Protein AF-A0A969FM10-F1 (afdb_monomer)

Mean predicted aligned error: 9.91 Å

Sequence (153 aa):
CLVFSLLLPRITQRLGCRTTHVLSLLAGGVGLLSLGLVPRAGWVLVPMLGFGIAWASTLSMPYAMLSPVLPQGDRGVYIGLFNAFITIPQIVAALGLGWAIEVLFAGDQLMAVMFGGVALLIAAGLAARIRLDTPNEGAIDPVSGRAKPSAKK

Radius of gyration: 18.14 Å; Cα contacts (8 Å, |Δi|>4): 137; chains: 1; bounding box: 60×26×48 Å

Solvent-accessible surface area (backbone atoms only — not comparable to full-atom values): 8536 Å² total; per-residue (Å²): 82,73,72,54,62,70,46,42,65,65,48,30,66,76,58,34,58,62,52,45,36,27,53,26,20,41,42,12,11,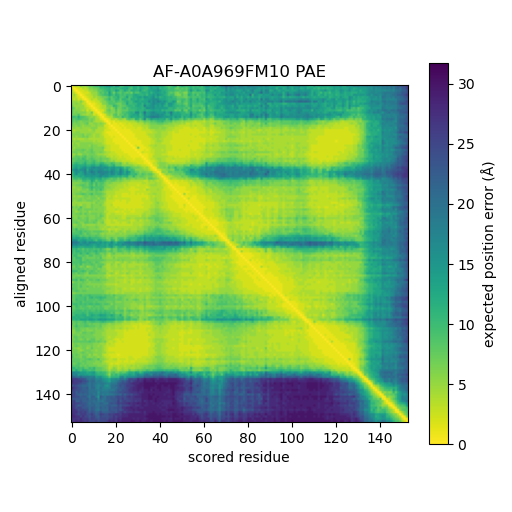54,16,34,44,49,55,84,72,54,91,48,82,85,56,52,59,60,27,48,51,24,34,31,44,19,54,54,34,66,66,49,38,59,50,64,69,47,62,82,78,50,59,83,92,50,42,68,59,57,52,52,51,53,52,47,65,55,47,54,58,48,52,53,43,70,72,42,45,66,60,47,29,43,73,76,43,76,59,37,63,65,60,49,47,29,49,51,10,52,51,31,39,52,49,20,59,55,51,66,67,62,81,79,91,69,83,61,81,85,34,57,42,96,87,75,77,40,71,58,77,78,81,83,127

pLDDT: mean 77.05, std 16.3, range [34.66, 94.88]

Secondary structure (DSSP, 8-state):
-HHHHHHHHHHHHHH-HHHHHHHHHHHHHHHHHHGGG--SGGGTHHHHHHHHHHHHHHHHHHHHHHGGGS-SSSHHHHHHHHHHHHHHHHHHHHHHHHHHHHHHHTT-HHHHHHHHHHHHHHHHHHHTT-----S-TTSB-TTT-SBPP----

Structure (mmCIF, N/CA/C/O backbone):
data_AF-A0A969FM10-F1
#
_entry.id   AF-A0A969FM10-F1
#
loop_
_atom_site.group_PDB
_atom_site.id
_atom_site.type_symbol
_atom_site.label_atom_id
_atom_site.label_alt_id
_atom_site.label_comp_id
_atom_site.label_asym_id
_atom_site.label_entity_id
_atom_site.label_seq_id
_atom_site.pdbx_PDB_ins_code
_atom_site.Cartn_x
_atom_site.Cartn_y
_atom_site.Cartn_z
_atom_site.occupancy
_atom_site.B_iso_or_equiv
_atom_site.auth_seq_id
_atom_site.auth_comp_id
_atom_site.auth_asym_id
_atom_site.auth_atom_id
_atom_site.pdbx_PDB_model_num
ATOM 1 N N . CYS A 1 1 ? -9.848 4.739 -9.639 1.00 62.16 1 CYS A N 1
ATOM 2 C CA . CYS A 1 1 ? -9.834 5.046 -8.189 1.00 62.16 1 CYS A CA 1
ATOM 3 C C . CYS A 1 1 ? -11.158 5.653 -7.727 1.00 62.16 1 CYS A C 1
ATOM 5 O O . CYS A 1 1 ? -11.858 4.969 -7.005 1.00 62.16 1 CYS A O 1
ATOM 7 N N . LEU A 1 2 ? -11.567 6.841 -8.203 1.00 63.91 2 LEU A N 1
ATOM 8 C CA . LEU A 1 2 ? -12.821 7.515 -7.793 1.00 63.91 2 LEU A CA 1
ATOM 9 C C . LEU A 1 2 ? -14.081 6.633 -7.878 1.00 63.91 2 LEU A C 1
ATOM 11 O O . LEU A 1 2 ? -14.789 6.472 -6.891 1.00 63.91 2 LEU A O 1
ATOM 15 N N . VAL A 1 3 ? -14.319 5.996 -9.029 1.00 65.81 3 VAL A N 1
ATOM 16 C CA . VAL A 1 3 ? -15.480 5.105 -9.228 1.00 65.81 3 VAL A CA 1
ATOM 17 C C . VAL A 1 3 ? -15.446 3.910 -8.267 1.00 65.81 3 VAL A C 1
ATOM 19 O O . VAL A 1 3 ? -16.465 3.539 -7.695 1.00 65.81 3 VAL A O 1
ATOM 22 N N . PHE A 1 4 ? -14.263 3.343 -8.028 1.00 64.62 4 PHE A N 1
ATOM 23 C CA . PHE A 1 4 ? -14.094 2.221 -7.106 1.00 64.62 4 PHE A CA 1
ATOM 24 C C . PHE A 1 4 ? -14.235 2.643 -5.637 1.00 64.62 4 PHE A C 1
ATOM 26 O O . PHE A 1 4 ? -14.893 1.949 -4.871 1.00 64.62 4 PHE A O 1
ATOM 33 N N . SER A 1 5 ? -13.722 3.815 -5.251 1.00 61.88 5 SER A N 1
ATOM 34 C CA . SER A 1 5 ? -13.932 4.402 -3.921 1.00 61.88 5 SER A CA 1
ATOM 35 C C . SER A 1 5 ? -15.410 4.653 -3.614 1.00 61.88 5 SER A C 1
ATOM 37 O O . SER A 1 5 ? -15.798 4.567 -2.457 1.00 61.88 5 SER A O 1
ATOM 39 N N . LEU A 1 6 ? -16.253 4.900 -4.623 1.00 63.53 6 LEU A N 1
ATOM 40 C CA . LEU A 1 6 ? -17.710 5.013 -4.450 1.00 63.53 6 LEU A CA 1
ATOM 41 C C . LEU A 1 6 ? -18.412 3.651 -4.306 1.00 63.53 6 LEU A C 1
ATOM 43 O O . LEU A 1 6 ? -19.497 3.560 -3.729 1.00 63.53 6 LEU A O 1
ATOM 47 N N . LEU A 1 7 ? -17.806 2.583 -4.827 1.00 65.94 7 LEU A N 1
ATOM 48 C CA . LEU A 1 7 ? -18.290 1.204 -4.707 1.00 65.94 7 LEU A CA 1
ATOM 49 C C . LEU A 1 7 ? -17.789 0.525 -3.422 1.00 65.94 7 LEU A C 1
ATOM 51 O O . LEU A 1 7 ? -18.478 -0.350 -2.894 1.00 65.94 7 LEU A O 1
ATOM 55 N N . LEU A 1 8 ? -16.647 0.971 -2.888 1.00 64.62 8 LEU A N 1
ATOM 56 C CA . LEU A 1 8 ? -16.025 0.470 -1.661 1.00 64.62 8 LEU A CA 1
ATOM 57 C C . LEU A 1 8 ? -17.010 0.350 -0.490 1.00 64.62 8 LEU A C 1
ATOM 59 O O . LEU A 1 8 ? -17.104 -0.742 0.055 1.00 64.62 8 LEU A O 1
ATOM 63 N N . PRO A 1 9 ? -17.809 1.380 -0.138 1.00 60.03 9 PRO A N 1
ATOM 64 C CA . PRO A 1 9 ? -18.705 1.313 1.014 1.00 60.03 9 PRO A CA 1
ATOM 65 C C . PRO A 1 9 ? -19.718 0.170 0.903 1.00 60.03 9 PRO A C 1
ATOM 67 O O . PRO A 1 9 ? -20.027 -0.482 1.895 1.00 60.03 9 PRO A O 1
ATOM 70 N N . ARG A 1 10 ? -20.203 -0.125 -0.311 1.00 62.25 10 ARG A N 1
ATOM 71 C CA . ARG A 1 10 ? -21.147 -1.229 -0.551 1.00 62.25 10 ARG A CA 1
ATOM 72 C C . ARG A 1 10 ? -20.477 -2.598 -0.462 1.00 62.25 10 ARG A C 1
ATOM 74 O O . ARG A 1 10 ? -21.102 -3.554 -0.011 1.00 62.25 10 ARG A O 1
ATOM 81 N N . ILE A 1 11 ? -19.223 -2.696 -0.897 1.00 62.94 11 ILE A N 1
ATOM 82 C CA . ILE A 1 11 ? -18.424 -3.925 -0.822 1.00 62.94 11 ILE A CA 1
ATOM 83 C C . ILE A 1 11 ? -18.047 -4.200 0.639 1.00 62.94 11 ILE A C 1
ATOM 85 O O . ILE A 1 11 ? -18.266 -5.303 1.138 1.00 62.94 11 ILE A O 1
ATOM 89 N N . THR A 1 12 ? -17.598 -3.174 1.358 1.00 61.62 12 THR A N 1
ATOM 90 C CA . THR A 1 12 ? -17.266 -3.233 2.783 1.00 61.62 12 THR A CA 1
ATOM 91 C C . THR A 1 12 ? -18.471 -3.612 3.639 1.00 61.62 12 THR A C 1
ATOM 93 O O . THR A 1 12 ? -18.326 -4.417 4.549 1.00 61.62 12 THR A O 1
ATOM 96 N N . GLN A 1 13 ? -19.678 -3.156 3.293 1.00 59.22 13 GLN A N 1
ATOM 97 C CA . GLN A 1 13 ? -20.913 -3.570 3.972 1.00 59.22 13 GLN A CA 1
ATOM 98 C C . GLN A 1 13 ? -21.240 -5.065 3.843 1.00 59.22 13 GLN A C 1
ATOM 100 O O . GLN A 1 13 ? -21.969 -5.5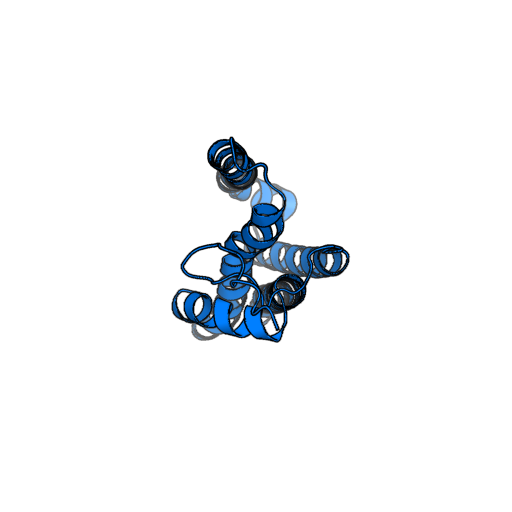93 4.678 1.00 59.22 13 GLN A O 1
ATOM 105 N N . ARG A 1 14 ? -20.749 -5.748 2.800 1.00 62.47 14 ARG A N 1
ATOM 106 C CA . ARG A 1 14 ? -21.016 -7.180 2.576 1.00 62.47 14 ARG A CA 1
ATOM 107 C C . ARG A 1 14 ? -19.873 -8.092 3.015 1.00 62.47 14 ARG A C 1
ATOM 109 O O . ARG A 1 14 ? -20.134 -9.213 3.428 1.00 62.47 14 ARG A O 1
ATOM 116 N N . LEU A 1 15 ? -18.628 -7.636 2.886 1.00 62.94 15 LEU A N 1
ATOM 117 C CA . LEU A 1 15 ? -17.422 -8.452 3.089 1.00 62.94 15 LEU A CA 1
ATOM 118 C C . LEU A 1 15 ? -16.619 -8.063 4.339 1.00 62.94 15 LEU A C 1
ATOM 120 O O . LEU A 1 15 ? -15.752 -8.824 4.769 1.00 62.94 15 LEU A O 1
ATOM 124 N N . GLY A 1 16 ? -16.890 -6.890 4.906 1.00 68.88 16 GLY A N 1
ATOM 125 C CA . GLY A 1 16 ? -16.149 -6.296 6.011 1.00 68.88 16 GLY A CA 1
ATOM 126 C C . GLY A 1 16 ? -14.871 -5.554 5.592 1.00 68.88 16 GLY A C 1
ATOM 127 O O . GLY A 1 16 ? -14.288 -5.810 4.531 1.00 68.88 16 GLY A O 1
ATOM 128 N N . CYS A 1 17 ? -14.424 -4.620 6.431 1.00 72.12 17 CYS A N 1
ATOM 129 C CA . CYS A 1 17 ? -13.245 -3.767 6.303 1.00 72.12 17 CYS A CA 1
ATOM 130 C C . CYS A 1 17 ? -11.977 -4.595 6.113 1.00 72.12 17 CYS A C 1
ATOM 132 O O . CYS A 1 17 ? -11.210 -4.338 5.186 1.00 72.12 17 CYS A O 1
ATOM 134 N N . ARG A 1 18 ? -11.779 -5.642 6.928 1.00 78.56 18 ARG A N 1
ATOM 135 C CA . ARG A 1 18 ? -10.590 -6.503 6.823 1.00 78.56 18 ARG A CA 1
ATOM 136 C C . ARG A 1 18 ? -10.516 -7.201 5.472 1.00 78.56 18 ARG A C 1
ATOM 138 O O . ARG A 1 18 ? -9.505 -7.115 4.783 1.00 78.56 18 ARG A O 1
ATOM 145 N N . THR A 1 19 ? -11.582 -7.895 5.091 1.00 76.88 19 THR A N 1
ATOM 146 C CA . THR A 1 19 ? -11.604 -8.719 3.876 1.00 76.88 19 THR A CA 1
ATOM 147 C C . THR A 1 19 ? -11.527 -7.852 2.624 1.00 76.88 19 THR A C 1
ATOM 149 O O . THR A 1 19 ? -10.804 -8.189 1.690 1.00 76.88 19 THR A O 1
ATOM 152 N N . THR A 1 20 ? -12.199 -6.694 2.633 1.00 81.31 20 THR A N 1
ATOM 153 C CA . THR A 1 20 ? -12.108 -5.705 1.548 1.00 81.31 20 THR A CA 1
ATOM 154 C C . THR A 1 20 ? -10.682 -5.172 1.409 1.00 81.31 20 THR A C 1
ATOM 156 O O . THR A 1 20 ? -10.170 -5.088 0.292 1.00 81.31 20 THR A O 1
ATOM 159 N N . HIS A 1 21 ? -10.011 -4.881 2.529 1.00 84.81 21 HIS A N 1
ATOM 160 C CA . HIS A 1 21 ? -8.630 -4.412 2.516 1.00 84.81 21 HIS A CA 1
ATOM 161 C C . HIS A 1 21 ? -7.668 -5.463 1.956 1.00 84.81 21 HIS A C 1
ATOM 163 O O . HIS A 1 21 ? -6.925 -5.176 1.020 1.00 84.81 21 HIS A O 1
ATOM 169 N N . VAL A 1 22 ? -7.740 -6.703 2.446 1.00 85.94 22 VAL A N 1
ATOM 170 C CA . VAL A 1 22 ? -6.890 -7.805 1.967 1.00 85.94 22 VAL A CA 1
ATOM 171 C C . VAL A 1 22 ? -7.106 -8.058 0.473 1.00 85.94 22 VAL A C 1
ATOM 173 O O . VAL A 1 22 ? -6.135 -8.138 -0.275 1.00 85.94 22 VAL A O 1
ATOM 176 N N . LEU A 1 23 ? -8.359 -8.121 0.012 1.00 86.62 23 LEU A N 1
ATOM 177 C CA . LEU A 1 23 ? -8.669 -8.363 -1.400 1.00 86.62 23 LEU A CA 1
ATOM 178 C C . LEU A 1 23 ? -8.143 -7.239 -2.303 1.00 86.62 23 LEU A C 1
ATOM 180 O O . LEU A 1 23 ? -7.611 -7.505 -3.379 1.00 86.62 23 LEU A O 1
ATOM 184 N N . SER A 1 24 ? -8.252 -5.987 -1.852 1.00 87.19 24 SER A N 1
ATOM 185 C CA . SER A 1 24 ? -7.731 -4.840 -2.596 1.00 87.19 24 SER A CA 1
ATOM 186 C C . SER A 1 24 ? -6.201 -4.842 -2.684 1.00 87.19 24 SER A C 1
ATOM 188 O O . SER A 1 24 ? -5.666 -4.593 -3.761 1.00 87.19 24 SER A O 1
ATOM 190 N N . LEU A 1 25 ? -5.499 -5.192 -1.598 1.00 88.31 25 LEU A N 1
ATOM 191 C CA . LEU A 1 25 ? -4.039 -5.311 -1.576 1.00 88.31 25 LEU A CA 1
ATOM 192 C C . LEU A 1 25 ? -3.555 -6.447 -2.480 1.00 88.31 25 LEU A C 1
ATOM 194 O O . LEU A 1 25 ? -2.583 -6.264 -3.207 1.00 88.31 25 LEU A O 1
ATOM 198 N N . LEU A 1 26 ? -4.260 -7.584 -2.498 1.00 90.75 26 LEU A N 1
ATOM 199 C CA . LEU A 1 26 ? -3.976 -8.675 -3.434 1.00 90.75 26 LEU A CA 1
ATOM 200 C C . LEU A 1 26 ? -4.148 -8.223 -4.887 1.00 90.75 26 LEU A C 1
ATOM 202 O O . LEU A 1 26 ? -3.257 -8.444 -5.704 1.00 90.75 26 LEU A O 1
ATOM 206 N N . ALA A 1 27 ? -5.252 -7.541 -5.205 1.00 89.31 27 ALA A N 1
ATOM 207 C CA . ALA A 1 27 ? -5.502 -7.023 -6.548 1.00 89.31 27 ALA A CA 1
ATOM 208 C C . ALA A 1 27 ? -4.436 -6.002 -6.992 1.00 89.31 27 ALA A C 1
ATOM 210 O O . ALA A 1 27 ? -3.996 -6.037 -8.141 1.00 89.31 27 ALA A O 1
ATOM 211 N N . GLY A 1 28 ? -3.981 -5.125 -6.092 1.00 89.19 28 GLY A N 1
ATOM 212 C CA . GLY A 1 28 ? -2.901 -4.179 -6.385 1.00 89.19 28 GLY A CA 1
ATOM 213 C C . GLY A 1 28 ? -1.525 -4.823 -6.489 1.00 89.19 28 GLY A C 1
ATOM 214 O O . GLY A 1 28 ? -0.774 -4.472 -7.393 1.00 89.19 28 GLY A O 1
ATOM 215 N N . GLY A 1 29 ? -1.205 -5.789 -5.625 1.00 90.12 29 GLY A N 1
ATOM 216 C CA . GLY A 1 29 ? 0.060 -6.523 -5.671 1.00 90.12 29 GLY A CA 1
ATOM 217 C C . GLY A 1 29 ? 0.201 -7.350 -6.948 1.00 90.12 29 GLY A C 1
ATOM 218 O O . GLY A 1 29 ? 1.209 -7.242 -7.643 1.00 90.12 29 GLY A O 1
ATOM 219 N N . VAL A 1 30 ? -0.847 -8.094 -7.322 1.00 91.38 30 VAL A N 1
ATOM 220 C CA . VAL A 1 30 ? -0.902 -8.818 -8.605 1.00 91.38 30 VAL A CA 1
ATOM 221 C C . VAL A 1 30 ? -0.881 -7.843 -9.784 1.00 91.38 30 VAL A C 1
ATOM 223 O O . VAL A 1 30 ? -0.186 -8.094 -10.765 1.00 91.38 30 VAL A O 1
ATOM 226 N N . GLY A 1 31 ? -1.579 -6.707 -9.677 1.00 88.94 31 GLY A N 1
ATOM 227 C CA . GLY A 1 31 ? -1.552 -5.649 -10.685 1.00 88.94 31 GLY A CA 1
ATOM 228 C C . GLY A 1 31 ? -0.136 -5.132 -10.945 1.00 88.94 31 GLY A C 1
ATOM 229 O O . GLY A 1 31 ? 0.315 -5.152 -12.086 1.00 88.94 31 GLY A O 1
ATOM 230 N N . LEU A 1 32 ? 0.593 -4.741 -9.897 1.00 89.19 32 LEU A N 1
ATOM 231 C CA . LEU A 1 32 ? 1.968 -4.247 -10.019 1.00 89.19 32 LEU A CA 1
ATOM 232 C C . LEU A 1 32 ? 2.948 -5.319 -10.512 1.00 89.19 32 LEU A C 1
ATOM 234 O O . LEU A 1 32 ? 3.801 -5.009 -11.336 1.00 89.19 32 LEU A O 1
ATOM 238 N N . LEU A 1 33 ? 2.815 -6.575 -10.076 1.00 90.31 33 LEU A N 1
ATOM 239 C CA . LEU A 1 33 ? 3.640 -7.676 -10.593 1.00 90.31 33 LEU A CA 1
ATOM 240 C C . LEU A 1 33 ? 3.381 -7.951 -12.075 1.00 90.31 33 LEU A C 1
ATOM 242 O O . LEU A 1 33 ? 4.308 -8.229 -12.833 1.00 90.31 33 LEU A O 1
ATOM 246 N N . SER A 1 34 ? 2.128 -7.819 -12.510 1.00 86.75 34 SER A N 1
ATOM 247 C CA . SER A 1 34 ? 1.757 -8.001 -13.910 1.00 86.75 34 SER A CA 1
ATOM 248 C C . SER A 1 34 ? 2.403 -6.968 -14.839 1.00 86.75 34 SER A C 1
ATOM 250 O O . SER A 1 34 ? 2.433 -7.224 -16.041 1.00 86.75 34 SER A O 1
ATOM 252 N N . LEU A 1 35 ? 2.940 -5.844 -14.336 1.00 86.00 35 LEU A N 1
ATOM 253 C CA . LEU A 1 35 ? 3.671 -4.865 -15.157 1.00 86.00 35 LEU A CA 1
ATOM 254 C C . LEU A 1 35 ? 4.910 -5.467 -15.823 1.00 86.00 35 LEU A C 1
ATOM 256 O O . LEU A 1 35 ? 5.218 -5.086 -16.948 1.00 86.00 35 LEU A O 1
ATOM 260 N N . GLY A 1 36 ? 5.568 -6.442 -15.186 1.00 82.25 36 GLY A N 1
ATOM 261 C CA . GLY A 1 36 ? 6.717 -7.141 -15.771 1.00 82.25 36 GLY A CA 1
ATOM 262 C C . GLY A 1 36 ? 6.376 -7.976 -17.009 1.00 82.25 36 GLY A C 1
ATOM 263 O O . GLY A 1 36 ? 7.262 -8.329 -17.779 1.00 82.25 36 GLY A O 1
ATOM 264 N N . LEU A 1 37 ? 5.091 -8.276 -17.220 1.00 81.06 37 LEU A N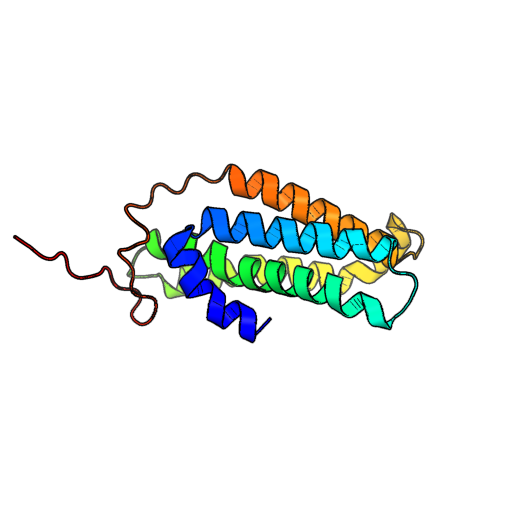 1
ATOM 265 C CA . LEU A 1 37 ? 4.594 -9.076 -18.342 1.00 81.06 37 LEU A CA 1
ATOM 266 C C . LEU A 1 37 ? 3.942 -8.219 -19.436 1.00 81.06 37 LEU A C 1
ATOM 268 O O . LEU A 1 37 ? 3.487 -8.765 -20.440 1.00 81.06 37 LEU A O 1
ATOM 272 N N . VAL A 1 38 ? 3.859 -6.895 -19.254 1.00 79.81 38 VAL A N 1
ATOM 273 C CA . VAL A 1 38 ? 3.175 -6.000 -20.195 1.00 79.81 38 VAL A CA 1
ATOM 274 C C . VAL A 1 38 ? 4.072 -5.700 -21.407 1.00 79.81 38 VAL A C 1
ATOM 276 O O . VAL A 1 38 ? 5.068 -4.996 -21.262 1.00 79.81 38 VAL A O 1
ATOM 279 N N . PRO A 1 39 ? 3.704 -6.128 -22.634 1.00 67.31 39 PRO A N 1
ATOM 280 C CA . PRO A 1 39 ? 4.549 -5.933 -23.817 1.00 67.31 39 PRO A CA 1
ATOM 281 C C . PRO A 1 39 ? 4.337 -4.578 -24.515 1.00 67.31 39 PRO A C 1
ATOM 283 O O . PRO A 1 39 ? 5.113 -4.201 -25.389 1.00 67.31 39 PRO A O 1
ATOM 286 N N . ARG A 1 40 ? 3.239 -3.866 -24.214 1.00 74.44 40 ARG A N 1
ATOM 287 C CA . ARG A 1 40 ? 2.833 -2.615 -24.884 1.00 74.44 40 ARG A CA 1
ATOM 288 C C . ARG A 1 40 ? 2.212 -1.626 -23.902 1.00 74.44 40 ARG A C 1
ATOM 290 O O . ARG A 1 40 ? 1.363 -2.006 -23.101 1.00 74.44 40 ARG A O 1
ATOM 297 N N . ALA A 1 41 ? 2.532 -0.341 -24.070 1.00 71.00 41 ALA A N 1
ATOM 298 C CA . ALA A 1 41 ? 2.071 0.765 -23.220 1.00 71.00 41 ALA A CA 1
ATOM 299 C C . ALA A 1 41 ? 0.544 0.810 -22.992 1.00 71.00 41 ALA A C 1
ATOM 301 O O . ALA A 1 41 ? 0.093 1.163 -21.906 1.00 71.00 41 ALA A O 1
ATOM 302 N N . GLY A 1 42 ? -0.265 0.389 -23.973 1.00 72.88 42 GLY A N 1
ATOM 303 C CA . GLY A 1 42 ? -1.730 0.369 -23.848 1.00 72.88 42 GLY A CA 1
ATOM 304 C C . GLY A 1 42 ? -2.279 -0.606 -22.797 1.00 72.88 42 GLY A C 1
ATOM 305 O O . GLY A 1 42 ? -3.383 -0.407 -22.301 1.00 72.88 42 GLY A O 1
ATOM 306 N N . TRP A 1 43 ? -1.514 -1.628 -22.408 1.00 80.00 43 TRP A N 1
ATOM 307 C CA . TRP A 1 43 ? -1.956 -2.644 -21.444 1.00 80.00 43 TRP A CA 1
ATOM 308 C C . TRP A 1 43 ? -1.606 -2.291 -19.992 1.00 80.00 43 TRP A C 1
ATOM 310 O O . TRP A 1 43 ? -2.097 -2.943 -19.076 1.00 80.00 43 TRP A O 1
ATOM 320 N N . VAL A 1 44 ? -0.833 -1.221 -19.765 1.00 83.12 44 VAL A N 1
ATOM 321 C CA . VAL A 1 44 ? -0.427 -0.730 -18.430 1.00 83.12 44 VAL A CA 1
ATOM 322 C C . VAL A 1 44 ? -1.624 -0.225 -17.611 1.00 83.12 44 VAL A C 1
ATOM 324 O O . VAL A 1 44 ? -1.612 -0.263 -16.380 1.00 83.12 44 VAL A O 1
ATOM 327 N N . LEU A 1 45 ? -2.699 0.192 -18.287 1.00 82.81 45 LEU A N 1
ATOM 328 C CA . LEU A 1 45 ? -3.936 0.666 -17.662 1.00 82.81 45 LEU A CA 1
ATOM 329 C C . LEU A 1 45 ? -4.580 -0.383 -16.742 1.00 82.81 45 LEU A C 1
ATOM 331 O O . LEU A 1 45 ? -5.136 -0.022 -15.705 1.00 82.81 45 LEU A O 1
ATOM 335 N N . VAL A 1 46 ? -4.480 -1.671 -17.085 1.00 82.31 46 VAL A N 1
ATOM 336 C CA . VAL A 1 46 ? -5.091 -2.765 -16.312 1.00 82.31 46 VAL A CA 1
ATOM 337 C C . VAL A 1 46 ? -4.376 -2.971 -14.962 1.00 82.31 46 VAL A C 1
ATOM 339 O O . VAL A 1 46 ? -5.044 -2.885 -13.928 1.00 82.31 46 VAL A O 1
ATOM 342 N N . PRO A 1 47 ? -3.039 -3.132 -14.912 1.00 85.25 47 PRO A N 1
ATOM 343 C CA . PRO A 1 47 ? -2.249 -3.038 -13.682 1.00 85.25 47 PRO A CA 1
ATOM 344 C C . PRO A 1 47 ? -2.539 -1.803 -12.826 1.00 85.25 47 PRO A C 1
ATOM 346 O O . PRO A 1 47 ? -2.699 -1.909 -11.609 1.00 85.25 47 PRO A O 1
ATOM 349 N N . MET A 1 48 ? -2.643 -0.631 -13.459 1.00 85.62 48 MET A N 1
ATOM 350 C CA . MET A 1 48 ? -2.855 0.639 -12.758 1.00 85.62 48 MET A CA 1
ATOM 351 C C . MET A 1 48 ? -4.247 0.755 -12.135 1.00 85.62 48 MET A C 1
ATOM 353 O O . MET A 1 48 ? -4.400 1.362 -11.075 1.00 85.62 48 MET A O 1
ATOM 357 N N . LEU A 1 49 ? -5.260 0.127 -12.736 1.00 85.31 49 LEU A N 1
ATOM 358 C CA . LEU A 1 49 ? -6.577 -0.034 -12.119 1.00 85.31 49 LEU A CA 1
ATOM 359 C C . LEU A 1 49 ? -6.486 -0.846 -10.820 1.00 85.31 49 LEU A C 1
ATOM 361 O O . LEU A 1 49 ? -7.022 -0.408 -9.800 1.00 85.31 49 LEU A O 1
ATOM 365 N N . GLY A 1 50 ? -5.767 -1.973 -10.836 1.00 84.69 50 GLY A N 1
ATOM 366 C CA . GLY A 1 50 ? -5.521 -2.801 -9.649 1.00 84.69 50 GLY A CA 1
ATOM 367 C C . GLY A 1 50 ? -4.748 -2.054 -8.560 1.00 84.69 50 GLY A C 1
ATOM 368 O O . GLY A 1 50 ? -5.145 -2.056 -7.394 1.00 84.69 50 GLY A O 1
ATOM 369 N N . PHE A 1 51 ? -3.687 -1.339 -8.933 1.00 88.25 51 PHE A N 1
ATOM 370 C CA . PHE A 1 51 ? -2.932 -0.508 -7.994 1.00 88.25 51 PHE A CA 1
ATOM 371 C C . PHE A 1 51 ? -3.794 0.604 -7.379 1.00 88.25 51 PHE A C 1
ATOM 373 O O . PHE A 1 51 ? -3.775 0.813 -6.167 1.00 88.25 51 PHE A O 1
ATOM 380 N N . GLY A 1 52 ? -4.616 1.275 -8.190 1.00 86.25 52 GLY A N 1
ATOM 381 C CA . GLY A 1 52 ? -5.524 2.320 -7.720 1.00 86.25 52 GLY A CA 1
ATOM 382 C C . GLY A 1 52 ? -6.578 1.822 -6.725 1.00 86.25 52 GLY A C 1
ATOM 383 O O . GLY A 1 52 ? -6.992 2.570 -5.838 1.00 86.25 52 GLY A O 1
ATOM 384 N N . ILE A 1 53 ? -6.998 0.560 -6.852 1.00 85.31 53 ILE A N 1
ATOM 385 C CA . ILE A 1 53 ? -7.871 -0.137 -5.897 1.00 85.31 53 ILE A CA 1
ATOM 386 C C . ILE A 1 53 ? -7.158 -0.326 -4.551 1.00 85.31 53 ILE A C 1
ATOM 388 O O . ILE A 1 53 ? -7.706 0.058 -3.514 1.00 85.31 53 ILE A O 1
ATOM 392 N N . ALA A 1 54 ? -5.936 -0.867 -4.566 1.00 88.19 54 ALA A N 1
ATOM 393 C CA . ALA A 1 54 ? -5.137 -1.053 -3.355 1.00 88.19 54 ALA A CA 1
ATOM 394 C C . ALA A 1 54 ? -4.854 0.277 -2.650 1.00 88.19 54 ALA A C 1
ATOM 396 O O . ALA A 1 54 ? -5.081 0.401 -1.450 1.00 88.19 54 ALA A O 1
ATOM 397 N N . TRP A 1 55 ? -4.438 1.298 -3.403 1.00 88.38 55 TRP A N 1
ATOM 398 C CA . TRP A 1 55 ? -4.122 2.619 -2.862 1.00 88.38 55 TRP A CA 1
ATOM 399 C C . TRP A 1 55 ? -5.316 3.264 -2.151 1.00 88.38 55 TRP A C 1
ATOM 401 O O . TRP A 1 55 ? -5.190 3.750 -1.027 1.00 88.38 55 TRP A O 1
ATOM 411 N N . ALA A 1 56 ? -6.497 3.229 -2.781 1.00 84.69 56 ALA A N 1
ATOM 412 C CA . ALA A 1 56 ? -7.720 3.755 -2.180 1.00 84.69 56 ALA A CA 1
ATOM 413 C C . ALA A 1 56 ? -8.038 3.058 -0.849 1.00 84.69 56 ALA A C 1
ATOM 415 O O . ALA A 1 56 ? -8.394 3.715 0.128 1.00 84.69 56 ALA A O 1
ATOM 416 N N . SER A 1 57 ? -7.860 1.737 -0.798 1.00 84.06 57 SER A N 1
ATOM 417 C CA . SER A 1 57 ? -8.100 0.970 0.417 1.00 84.06 57 SER A CA 1
ATOM 418 C C . SER A 1 57 ? -7.080 1.239 1.523 1.00 84.06 57 SER A C 1
ATOM 420 O O . SER A 1 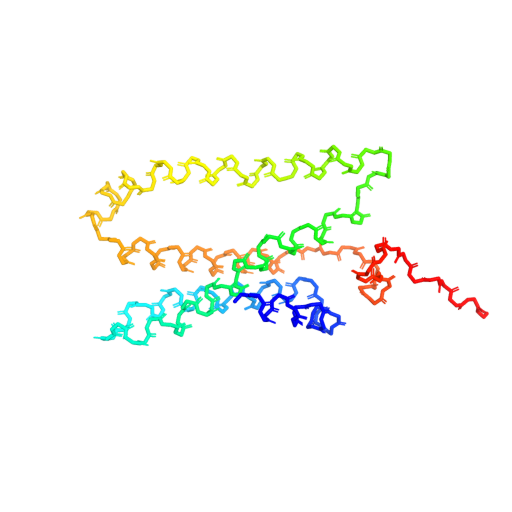57 ? -7.474 1.213 2.687 1.00 84.06 57 SER A O 1
ATOM 422 N N . THR A 1 58 ? -5.805 1.464 1.202 1.00 85.00 58 THR A N 1
ATOM 423 C CA . THR A 1 58 ? -4.756 1.744 2.199 1.00 85.00 58 THR A CA 1
ATOM 424 C C . THR A 1 58 ? -5.006 3.055 2.937 1.00 85.00 58 THR A C 1
ATOM 426 O O . THR A 1 58 ? -4.696 3.156 4.117 1.00 85.00 58 THR A O 1
ATOM 429 N N . LEU A 1 59 ? -5.625 4.041 2.284 1.00 83.56 59 LEU A N 1
ATOM 430 C CA . LEU A 1 59 ? -6.004 5.293 2.942 1.00 83.56 59 LEU A CA 1
ATOM 431 C C . LEU A 1 59 ? -7.283 5.144 3.781 1.00 83.56 59 LEU A C 1
ATOM 433 O O . LEU A 1 59 ? -7.371 5.695 4.875 1.00 83.56 59 LEU A O 1
ATOM 437 N N . SER A 1 60 ? -8.282 4.399 3.294 1.00 80.12 60 SER A N 1
ATOM 438 C CA . SER A 1 60 ? -9.606 4.354 3.932 1.00 80.12 60 SER A CA 1
ATOM 439 C C . SER A 1 60 ? -9.758 3.285 5.019 1.00 80.12 60 SER A C 1
ATOM 441 O O . SER A 1 60 ? -10.433 3.516 6.019 1.00 80.12 60 SER A O 1
ATOM 443 N N . MET A 1 61 ? -9.188 2.092 4.826 1.00 82.38 61 MET A N 1
ATOM 444 C CA . MET A 1 61 ? -9.457 0.935 5.695 1.00 82.38 61 MET A CA 1
ATOM 445 C C . MET A 1 61 ? -8.778 1.023 7.063 1.00 82.38 61 MET A C 1
ATOM 447 O O . MET A 1 61 ? -9.463 0.781 8.055 1.00 82.38 61 MET A O 1
ATOM 451 N N . PRO A 1 62 ? -7.501 1.428 7.179 1.00 81.69 62 PRO A N 1
ATOM 452 C CA . PRO A 1 62 ? -6.875 1.637 8.483 1.00 81.69 62 PRO A CA 1
ATOM 453 C C . PRO A 1 62 ? -7.612 2.682 9.327 1.00 81.69 62 PRO A C 1
ATOM 455 O O . PRO A 1 62 ? -7.827 2.480 10.519 1.00 81.69 62 PRO A O 1
ATOM 458 N N . TYR A 1 63 ? -8.081 3.761 8.690 1.00 78.38 63 TYR A N 1
ATOM 459 C CA . TYR A 1 63 ? -8.913 4.770 9.342 1.00 78.38 63 TYR A CA 1
ATOM 460 C C . TYR A 1 63 ? -10.235 4.174 9.842 1.00 78.38 63 TYR A C 1
ATOM 462 O O . TYR A 1 63 ? -10.621 4.388 10.991 1.00 78.38 63 TYR A O 1
ATOM 470 N N . ALA A 1 64 ? -10.917 3.390 9.002 1.00 78.50 64 ALA A N 1
ATOM 471 C CA . ALA A 1 64 ? -12.163 2.724 9.371 1.00 78.50 64 ALA A CA 1
ATOM 472 C C . ALA A 1 64 ? -11.974 1.724 10.526 1.00 78.50 64 ALA A C 1
ATOM 474 O O . ALA A 1 64 ? -12.854 1.608 11.373 1.00 78.50 64 ALA A O 1
ATOM 475 N N . MET A 1 65 ? -10.820 1.052 10.596 1.00 78.31 65 MET A N 1
ATOM 476 C CA . MET A 1 65 ? -10.459 0.147 11.693 1.00 78.31 65 MET A CA 1
ATOM 477 C C . MET A 1 65 ? -10.111 0.894 12.993 1.00 78.31 65 MET A C 1
ATOM 479 O O . MET A 1 65 ? -10.407 0.395 14.075 1.00 78.31 65 MET A O 1
ATOM 483 N N . LEU A 1 66 ? -9.502 2.082 12.903 1.00 77.38 66 LEU A N 1
ATOM 484 C CA . LEU A 1 66 ? -9.050 2.857 14.064 1.00 77.38 66 LEU A CA 1
ATOM 485 C C . LEU A 1 66 ? -10.145 3.762 14.652 1.00 77.38 66 LEU A C 1
ATOM 487 O O . LEU A 1 66 ? -10.244 3.912 15.865 1.00 77.38 66 LEU A O 1
ATOM 491 N N . SER A 1 67 ? -10.992 4.367 13.819 1.00 78.44 67 SER A N 1
ATOM 492 C CA . SER A 1 67 ? -11.995 5.347 14.266 1.00 78.44 67 SER A CA 1
ATOM 493 C C . SER A 1 67 ? -12.946 4.885 15.393 1.00 78.44 67 SER A C 1
ATOM 495 O O . SER A 1 67 ? -13.264 5.727 16.240 1.00 78.44 67 SER A O 1
ATOM 497 N N . PRO A 1 68 ? -13.373 3.603 15.491 1.00 75.19 68 PRO A N 1
ATOM 498 C CA . PRO A 1 68 ? -14.297 3.160 16.537 1.00 75.19 68 PRO A CA 1
ATOM 499 C C . PRO A 1 68 ? -13.645 3.019 17.917 1.00 75.19 68 PRO A C 1
ATOM 501 O O . PRO A 1 68 ? -14.354 3.040 18.920 1.00 75.19 68 PRO A O 1
ATOM 504 N N . VAL A 1 69 ? -12.317 2.870 17.982 1.00 77.81 69 VAL A N 1
ATOM 505 C CA . VAL A 1 69 ? -11.581 2.640 19.239 1.00 77.81 69 VAL A CA 1
ATOM 506 C C . VAL A 1 69 ? -11.039 3.930 19.864 1.00 77.81 69 VAL A C 1
ATOM 508 O O . VAL A 1 69 ? -10.459 3.893 20.946 1.00 77.81 69 VAL A O 1
ATOM 511 N N . LEU A 1 70 ? -11.218 5.079 19.202 1.00 79.12 70 LEU A N 1
ATOM 512 C CA . LEU A 1 70 ? -10.675 6.357 19.661 1.00 79.12 70 LEU A CA 1
ATOM 513 C C . LEU A 1 70 ? -11.591 7.064 20.682 1.00 79.12 70 LEU A C 1
ATOM 515 O O . LEU A 1 70 ? -12.800 7.176 20.438 1.00 79.12 70 LEU A O 1
ATOM 519 N N . PRO A 1 71 ? -11.029 7.623 21.777 1.00 75.69 71 PRO A N 1
ATOM 520 C CA . PRO A 1 71 ? -11.772 8.431 22.744 1.00 75.69 71 PRO A CA 1
ATOM 521 C C . PRO A 1 71 ? -12.475 9.615 22.070 1.00 75.69 71 PRO A C 1
ATOM 523 O O . PRO A 1 71 ? -11.900 10.296 21.221 1.00 75.69 71 PRO A O 1
ATOM 52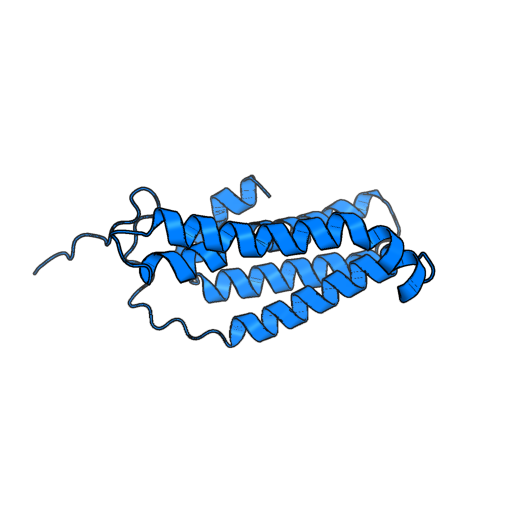6 N N . GLN A 1 72 ? -13.726 9.886 22.452 1.00 70.75 72 GLN A N 1
ATOM 527 C CA . GLN A 1 72 ? -14.540 10.910 21.781 1.00 70.75 72 GLN A CA 1
ATOM 528 C C . GLN A 1 72 ? -14.045 12.346 22.020 1.00 70.75 72 GLN A C 1
ATOM 530 O O . GLN A 1 72 ? -14.254 13.189 21.154 1.00 70.75 72 GLN A O 1
ATOM 535 N N . GLY A 1 73 ? -13.372 12.611 23.148 1.00 78.12 73 GLY A N 1
ATOM 536 C CA . GLY A 1 73 ? -12.864 13.944 23.502 1.00 78.12 73 GLY A CA 1
ATOM 537 C C . GLY A 1 73 ? -11.734 14.442 22.597 1.00 78.12 73 GLY A C 1
ATOM 538 O O . GLY A 1 73 ? -11.716 15.614 22.244 1.00 78.12 73 GLY A O 1
ATOM 539 N N . ASP A 1 74 ? -10.872 13.533 22.128 1.00 78.69 74 ASP A N 1
ATOM 540 C CA . ASP A 1 74 ? -9.633 13.877 21.411 1.00 78.69 74 ASP A CA 1
ATOM 541 C C . ASP A 1 74 ? -9.538 13.224 20.024 1.00 78.69 74 ASP A C 1
ATOM 543 O O . ASP A 1 74 ? -8.462 13.149 19.425 1.00 78.69 74 ASP A O 1
ATOM 547 N N . ARG A 1 75 ? -10.665 12.744 19.475 1.00 78.75 75 ARG A N 1
ATOM 548 C CA . ARG A 1 75 ? -10.704 12.026 18.186 1.00 78.75 75 ARG A CA 1
ATOM 549 C C . ARG A 1 75 ? -9.966 12.784 17.079 1.00 78.75 75 ARG A C 1
ATOM 551 O O . ARG A 1 75 ? -9.246 12.166 16.303 1.00 78.75 75 ARG A O 1
ATOM 558 N N . GLY A 1 76 ? -10.114 14.108 17.019 1.00 82.31 76 GLY A N 1
ATOM 559 C CA . GLY A 1 76 ? -9.432 14.942 16.026 1.00 82.31 76 GLY A CA 1
ATOM 560 C C . GLY A 1 76 ? -7.904 14.879 16.125 1.00 82.31 76 GLY A C 1
ATOM 561 O O . GLY A 1 76 ? -7.234 14.746 15.103 1.00 82.31 76 GLY A O 1
ATOM 562 N N . VAL A 1 77 ? -7.357 14.894 17.345 1.00 85.50 77 VAL A N 1
ATOM 563 C CA . VAL A 1 77 ? -5.908 14.841 17.596 1.00 85.50 77 VAL A CA 1
ATOM 564 C C . VAL A 1 77 ? -5.346 13.471 17.215 1.00 85.50 77 VAL A C 1
ATOM 566 O O . VAL A 1 77 ? -4.358 13.394 16.486 1.00 85.50 77 VAL A O 1
ATOM 569 N N . TYR A 1 78 ? -6.012 12.384 17.621 1.00 85.50 78 TYR A N 1
ATOM 570 C CA . TYR A 1 78 ? -5.585 11.022 17.278 1.00 85.50 78 TYR A CA 1
ATOM 571 C C . TYR A 1 78 ? -5.665 10.729 15.774 1.00 85.50 78 TYR A C 1
ATOM 573 O O . TYR A 1 78 ? -4.770 10.091 15.221 1.00 85.50 78 TYR A O 1
ATOM 581 N N . ILE A 1 79 ? -6.697 11.231 15.090 1.00 86.56 79 ILE A N 1
ATOM 582 C CA . ILE A 1 79 ? -6.806 11.121 13.630 1.00 86.56 79 ILE A CA 1
ATOM 583 C C . ILE A 1 79 ? -5.730 11.951 12.915 1.00 86.56 79 ILE A C 1
ATOM 585 O O . ILE A 1 79 ? -5.140 11.476 11.944 1.00 86.56 79 ILE A O 1
ATOM 589 N N . GLY A 1 80 ? -5.441 13.166 13.392 1.00 87.31 80 GLY A N 1
ATOM 590 C CA . GLY A 1 80 ? -4.364 13.994 12.842 1.00 87.31 80 GLY A CA 1
ATOM 591 C C . GLY A 1 80 ? -2.996 13.321 12.974 1.00 87.31 80 GLY A C 1
ATOM 592 O O . GLY A 1 80 ? -2.234 13.266 12.008 1.00 87.31 80 GLY A O 1
ATOM 593 N N . LEU A 1 81 ? -2.724 12.729 14.138 1.00 89.38 81 LEU A N 1
ATOM 594 C CA . LEU A 1 81 ? -1.492 11.988 14.396 1.00 89.38 81 LEU A CA 1
ATOM 595 C C . LEU A 1 81 ? -1.364 10.751 13.494 1.00 89.38 81 LEU A C 1
ATOM 597 O O . LEU A 1 81 ? -0.298 10.510 12.931 1.00 89.38 81 LEU A O 1
ATOM 601 N N . PHE A 1 82 ? -2.450 10.001 13.292 1.00 86.25 82 PHE A N 1
ATOM 602 C CA . PHE A 1 82 ? -2.473 8.865 12.369 1.00 86.25 82 PHE A CA 1
ATOM 603 C C . PHE A 1 82 ? -2.087 9.269 10.934 1.00 86.25 82 PHE A C 1
ATOM 605 O O . PHE A 1 82 ? -1.240 8.629 10.309 1.00 86.25 82 PHE A O 1
ATOM 612 N N . ASN A 1 83 ? -2.635 10.378 10.432 1.00 89.19 83 ASN A N 1
ATOM 613 C CA . ASN A 1 83 ? -2.292 10.890 9.103 1.00 89.19 83 ASN A CA 1
ATOM 614 C C . ASN A 1 83 ? -0.835 11.366 9.013 1.00 89.19 83 ASN A C 1
ATOM 616 O O . ASN A 1 83 ? -0.193 11.180 7.974 1.00 89.19 83 ASN A O 1
ATOM 620 N N . ALA A 1 84 ? -0.288 11.937 10.090 1.00 91.75 84 ALA A N 1
ATOM 621 C CA . ALA A 1 84 ? 1.124 12.302 10.154 1.00 91.75 84 ALA A CA 1
ATOM 622 C C . ALA A 1 84 ? 2.029 11.063 10.031 1.00 91.75 84 ALA A C 1
ATOM 624 O O . ALA A 1 84 ? 2.987 11.085 9.260 1.00 91.75 84 ALA A O 1
ATOM 625 N N . PHE A 1 85 ? 1.681 9.953 10.691 1.00 90.62 85 PHE A N 1
ATOM 626 C CA . PHE A 1 85 ? 2.416 8.687 10.578 1.00 90.62 85 PHE A CA 1
ATOM 627 C C . PHE A 1 85 ? 2.372 8.053 9.186 1.00 90.62 85 PHE A C 1
ATOM 629 O O . PHE A 1 85 ? 3.304 7.341 8.831 1.00 90.62 85 PHE A O 1
ATOM 636 N N . ILE A 1 86 ? 1.337 8.307 8.384 1.00 89.94 86 ILE A N 1
ATOM 637 C CA . ILE A 1 86 ? 1.299 7.862 6.980 1.00 89.94 86 ILE A CA 1
ATOM 638 C C . ILE A 1 86 ? 2.137 8.797 6.101 1.00 89.94 86 ILE A C 1
ATOM 640 O O . ILE A 1 86 ? 2.902 8.351 5.246 1.00 89.94 86 ILE A O 1
ATOM 644 N N . THR A 1 87 ? 2.007 10.103 6.325 1.00 93.44 87 THR A N 1
ATOM 645 C CA . THR A 1 87 ? 2.578 11.118 5.435 1.00 93.44 87 THR A CA 1
ATOM 646 C C . THR A 1 87 ? 4.087 11.255 5.612 1.00 93.44 87 THR A C 1
ATOM 648 O O . THR A 1 87 ? 4.798 11.410 4.625 1.00 93.44 87 THR A O 1
ATOM 651 N N . ILE A 1 88 ? 4.603 11.168 6.841 1.00 94.88 88 ILE A N 1
ATOM 652 C CA . ILE A 1 88 ? 6.041 11.329 7.108 1.00 94.88 88 ILE A CA 1
ATOM 653 C C . ILE A 1 88 ? 6.871 10.267 6.357 1.00 94.88 88 ILE A C 1
ATOM 655 O O . ILE A 1 88 ? 7.744 10.661 5.579 1.00 94.88 88 ILE A O 1
ATOM 659 N N . PRO A 1 89 ? 6.597 8.950 6.479 1.00 90.56 89 PRO A N 1
ATOM 660 C CA . PRO A 1 89 ? 7.291 7.937 5.686 1.00 90.56 89 PRO A CA 1
ATOM 661 C C . PRO A 1 89 ? 7.093 8.123 4.183 1.00 90.56 89 PRO A C 1
ATOM 663 O O . PRO A 1 89 ? 8.020 7.881 3.415 1.00 90.56 89 PRO A O 1
ATOM 666 N N . GLN A 1 90 ? 5.914 8.585 3.753 1.00 92.62 90 GLN A N 1
ATOM 667 C CA . GLN A 1 90 ? 5.640 8.843 2.342 1.00 92.62 90 GLN A CA 1
ATOM 668 C C . GLN A 1 90 ? 6.499 9.987 1.785 1.00 92.62 90 GLN A C 1
ATOM 670 O O . GLN A 1 90 ? 6.990 9.871 0.666 1.00 92.62 90 GLN A O 1
ATOM 675 N N . ILE A 1 91 ? 6.720 11.063 2.547 1.00 94.81 91 ILE A N 1
ATOM 676 C CA . ILE A 1 91 ? 7.614 12.163 2.154 1.00 94.81 91 ILE A CA 1
ATOM 677 C C . ILE A 1 91 ? 9.056 11.660 2.072 1.00 94.81 91 ILE A C 1
ATOM 679 O O . ILE A 1 91 ? 9.736 11.913 1.079 1.00 94.81 91 ILE A O 1
ATOM 683 N N . VAL A 1 92 ? 9.511 10.907 3.078 1.00 94.69 92 VAL A N 1
ATOM 684 C CA . VAL A 1 92 ? 10.861 10.319 3.082 1.00 94.69 92 VAL A CA 1
ATOM 685 C C . VAL A 1 92 ? 11.055 9.406 1.872 1.00 94.69 92 VAL A C 1
ATOM 687 O O . VAL A 1 92 ? 12.060 9.518 1.175 1.00 94.69 92 VAL A O 1
ATOM 690 N N . ALA A 1 93 ? 10.073 8.554 1.571 1.00 90.69 93 ALA A N 1
ATOM 691 C CA . ALA A 1 93 ? 10.093 7.714 0.384 1.00 90.69 93 ALA A CA 1
ATOM 692 C C . ALA A 1 93 ? 10.095 8.558 -0.898 1.00 90.69 93 ALA A C 1
ATOM 694 O O . ALA A 1 93 ? 10.934 8.327 -1.753 1.00 90.69 93 ALA A O 1
ATOM 695 N N . ALA A 1 94 ? 9.234 9.568 -1.034 1.00 91.88 94 ALA A N 1
ATOM 696 C CA . ALA A 1 94 ? 9.169 10.402 -2.238 1.00 91.88 94 ALA A CA 1
ATOM 697 C C . ALA A 1 94 ? 10.494 11.126 -2.543 1.00 91.88 94 ALA A C 1
ATOM 699 O O . ALA A 1 94 ? 10.856 11.267 -3.709 1.00 91.88 94 ALA A O 1
ATOM 700 N N . LEU A 1 95 ? 11.224 11.547 -1.508 1.00 94.19 95 LEU A N 1
ATOM 701 C CA . LEU A 1 95 ? 12.530 12.196 -1.646 1.00 94.19 95 LEU A CA 1
ATOM 702 C C . LEU A 1 95 ? 13.674 11.191 -1.857 1.00 94.19 95 LEU A C 1
ATOM 704 O O . LEU A 1 95 ? 14.623 11.485 -2.578 1.00 94.19 95 LEU A O 1
ATOM 708 N N . GLY A 1 96 ? 13.595 10.010 -1.236 1.00 91.06 96 GLY A N 1
ATOM 709 C CA . GLY A 1 96 ? 14.655 8.997 -1.259 1.00 91.06 96 GLY A CA 1
ATOM 710 C C . GLY A 1 96 ? 14.513 7.915 -2.333 1.00 91.06 96 GLY A C 1
ATOM 711 O O . GLY A 1 96 ? 15.472 7.186 -2.577 1.00 91.06 96 GLY A O 1
ATOM 712 N N . LEU A 1 97 ? 13.351 7.782 -2.981 1.00 88.25 97 LEU A N 1
ATOM 713 C CA . LEU A 1 97 ? 13.056 6.664 -3.884 1.00 88.25 97 LEU A CA 1
ATOM 714 C C . LEU A 1 97 ? 13.958 6.662 -5.121 1.00 88.25 97 LEU A C 1
ATOM 716 O O . LEU A 1 97 ? 14.379 5.592 -5.540 1.00 88.25 97 LEU A O 1
ATOM 720 N N . GLY A 1 98 ? 14.292 7.831 -5.676 1.00 87.62 98 GLY A N 1
ATOM 721 C CA . GLY A 1 98 ? 15.205 7.924 -6.822 1.00 87.62 98 GLY A CA 1
ATOM 722 C C . GLY A 1 98 ? 16.582 7.337 -6.502 1.00 87.62 98 GLY A C 1
ATOM 723 O O . GLY A 1 98 ? 17.043 6.429 -7.187 1.00 87.62 98 GLY A O 1
ATOM 724 N N . TRP A 1 99 ? 17.173 7.766 -5.384 1.00 90.81 99 TRP A N 1
ATOM 725 C CA . TRP A 1 99 ? 18.435 7.215 -4.883 1.00 90.81 99 TRP A CA 1
ATOM 726 C C . TRP A 1 99 ? 18.326 5.720 -4.548 1.00 90.81 99 TRP A C 1
ATOM 728 O O . TRP A 1 99 ? 19.211 4.934 -4.882 1.00 90.81 99 TRP A O 1
ATOM 738 N N . ALA A 1 100 ? 17.216 5.299 -3.935 1.00 87.69 100 ALA A N 1
ATOM 739 C CA . ALA A 1 100 ? 16.989 3.896 -3.610 1.00 87.69 100 ALA A CA 1
ATOM 740 C C . ALA A 1 100 ? 16.905 3.008 -4.864 1.00 87.69 100 ALA A C 1
ATOM 742 O O . ALA A 1 100 ? 17.396 1.884 -4.838 1.00 87.69 100 ALA A O 1
ATOM 743 N N . ILE A 1 101 ? 16.324 3.494 -5.967 1.00 89.69 101 ILE A N 1
ATOM 744 C CA . ILE A 1 101 ? 16.270 2.760 -7.241 1.00 89.69 101 ILE A CA 1
ATOM 745 C C . ILE A 1 101 ? 17.670 2.603 -7.840 1.00 89.69 101 ILE A C 1
ATOM 747 O O . ILE A 1 101 ? 18.025 1.514 -8.292 1.00 89.69 101 ILE A O 1
ATOM 751 N N . GLU A 1 102 ? 18.480 3.660 -7.817 1.00 87.69 102 GLU A N 1
ATOM 752 C CA . GLU A 1 102 ? 19.850 3.615 -8.336 1.00 87.69 102 GLU A CA 1
ATOM 753 C C . GLU A 1 102 ? 20.726 2.627 -7.558 1.00 87.69 102 GLU A C 1
ATOM 755 O O . GLU A 1 102 ? 21.408 1.802 -8.163 1.00 87.69 102 GLU A O 1
ATOM 760 N N . VAL A 1 103 ? 20.668 2.661 -6.223 1.00 88.38 103 VAL A N 1
ATOM 761 C CA . VAL A 1 103 ? 21.511 1.812 -5.367 1.00 88.38 103 VAL A CA 1
ATOM 762 C C . VAL A 1 103 ? 21.003 0.371 -5.292 1.00 88.38 103 VAL A C 1
ATOM 764 O O . VAL A 1 103 ? 21.801 -0.562 -5.351 1.00 88.38 103 VAL A O 1
ATOM 767 N N . LEU A 1 104 ? 19.690 0.167 -5.141 1.00 85.25 104 LEU A N 1
ATOM 768 C CA . LEU A 1 104 ? 19.114 -1.151 -4.842 1.00 85.25 104 LEU A CA 1
ATOM 769 C C . LEU A 1 104 ? 18.707 -1.933 -6.098 1.00 85.25 104 LEU A C 1
ATOM 771 O O . LEU A 1 104 ? 18.711 -3.161 -6.076 1.00 85.25 104 LEU A O 1
ATOM 775 N N . PHE A 1 105 ? 18.369 -1.235 -7.186 1.00 87.19 105 PHE A N 1
ATOM 776 C CA . PHE A 1 105 ? 17.867 -1.832 -8.431 1.00 87.19 105 PHE A CA 1
ATOM 777 C C . PHE A 1 105 ? 18.714 -1.472 -9.660 1.00 87.19 105 PHE A C 1
ATOM 779 O O . PHE A 1 105 ? 18.276 -1.701 -10.785 1.00 87.19 105 PHE A O 1
ATOM 786 N N . ALA A 1 106 ? 19.916 -0.913 -9.466 1.00 85.06 106 ALA A N 1
ATOM 787 C CA . ALA A 1 106 ? 20.830 -0.512 -10.541 1.00 85.06 106 ALA A CA 1
ATOM 788 C C . ALA A 1 106 ? 20.180 0.409 -11.599 1.00 85.06 106 ALA A C 1
ATOM 790 O O . ALA A 1 106 ? 20.541 0.371 -12.775 1.00 85.06 106 ALA A O 1
ATOM 791 N N . GLY A 1 107 ? 19.200 1.223 -11.187 1.00 82.75 107 GLY A N 1
ATOM 792 C CA . GLY A 1 107 ? 18.460 2.128 -12.072 1.00 82.75 107 GLY A CA 1
ATOM 793 C C . GLY A 1 107 ? 17.223 1.520 -12.748 1.00 82.75 107 GLY A C 1
ATOM 794 O O . GLY A 1 107 ? 16.517 2.236 -13.458 1.00 82.75 107 GLY A O 1
ATOM 795 N N . ASP A 1 108 ? 16.908 0.239 -12.524 1.00 88.38 108 ASP A N 1
ATOM 796 C CA . ASP A 1 108 ? 15.713 -0.390 -13.093 1.00 88.38 108 ASP A CA 1
ATOM 797 C C . ASP A 1 108 ? 14.447 -0.028 -12.292 1.00 88.38 108 ASP A C 1
ATOM 799 O O . ASP A 1 108 ? 14.112 -0.606 -11.251 1.00 88.38 108 ASP A O 1
ATOM 803 N N . GLN A 1 109 ? 13.705 0.944 -12.821 1.00 86.69 109 GLN A N 1
ATOM 804 C CA . GLN A 1 109 ? 12.455 1.418 -12.236 1.00 86.69 109 GLN A CA 1
ATOM 805 C C . GLN A 1 109 ? 11.329 0.371 -12.296 1.00 86.69 109 GLN A C 1
ATOM 807 O O . GLN A 1 109 ? 10.454 0.369 -11.427 1.00 86.69 109 GLN A O 1
ATOM 812 N N . LEU A 1 110 ? 11.343 -0.539 -13.276 1.00 88.06 110 LEU A N 1
ATOM 813 C CA . LEU A 1 110 ? 10.338 -1.598 -13.385 1.00 88.06 110 LEU A CA 1
ATOM 814 C C . LEU A 1 110 ? 10.523 -2.624 -12.264 1.00 88.06 110 LEU A C 1
ATOM 816 O O . LEU A 1 110 ? 9.549 -2.995 -11.606 1.00 88.06 110 LEU A O 1
ATOM 820 N N . MET A 1 111 ? 11.767 -3.023 -11.993 1.00 86.94 111 MET A N 1
ATOM 821 C CA . MET A 1 111 ? 12.104 -3.905 -10.871 1.00 86.94 111 MET A CA 1
ATOM 822 C C . MET A 1 111 ? 11.693 -3.309 -9.523 1.00 86.94 111 MET A C 1
ATOM 824 O O . MET A 1 111 ? 11.087 -4.004 -8.704 1.00 86.94 111 MET A O 1
ATOM 828 N N . ALA A 1 112 ? 11.926 -2.011 -9.318 1.00 89.00 112 ALA A N 1
ATOM 829 C CA . ALA A 1 112 ? 11.508 -1.322 -8.100 1.00 89.00 112 ALA A CA 1
ATOM 830 C C . ALA A 1 112 ? 9.978 -1.321 -7.907 1.00 89.00 112 ALA A C 1
ATOM 832 O O . ALA A 1 112 ? 9.479 -1.553 -6.802 1.00 89.00 112 ALA A O 1
ATOM 833 N N . VAL A 1 113 ? 9.211 -1.114 -8.982 1.00 90.06 113 VAL A N 1
ATOM 834 C CA . VAL A 1 113 ? 7.741 -1.163 -8.933 1.00 90.06 113 VAL A CA 1
ATOM 835 C C . VAL A 1 113 ? 7.235 -2.586 -8.674 1.00 90.06 113 VAL A C 1
ATOM 837 O O . VAL A 1 113 ? 6.326 -2.774 -7.861 1.00 90.06 113 VAL A O 1
ATOM 840 N N . MET A 1 114 ? 7.837 -3.601 -9.299 1.00 90.56 114 MET A N 1
ATOM 841 C CA . MET A 1 114 ? 7.494 -5.005 -9.041 1.00 90.56 114 MET A CA 1
ATOM 842 C C . MET A 1 114 ? 7.816 -5.419 -7.604 1.00 90.56 114 MET A C 1
ATOM 844 O O . MET A 1 114 ? 7.014 -6.113 -6.977 1.00 90.56 114 MET A O 1
ATOM 848 N N . PHE A 1 115 ? 8.932 -4.941 -7.047 1.00 90.75 115 PHE A N 1
ATOM 849 C CA . PHE A 1 115 ? 9.262 -5.123 -5.635 1.00 90.75 115 PHE A CA 1
ATOM 850 C C . PHE A 1 115 ? 8.190 -4.510 -4.722 1.00 90.75 115 PHE A C 1
ATOM 852 O O . PHE A 1 115 ? 7.736 -5.159 -3.777 1.00 90.75 115 PHE A O 1
ATOM 859 N N . GLY A 1 116 ? 7.697 -3.312 -5.054 1.00 89.75 116 GLY A N 1
ATOM 860 C CA . GLY A 1 116 ? 6.525 -2.722 -4.399 1.00 89.75 116 GLY A CA 1
ATOM 861 C C . GLY A 1 116 ? 5.274 -3.608 -4.493 1.00 89.75 116 GLY A C 1
ATOM 862 O O . GLY A 1 116 ? 4.536 -3.745 -3.518 1.00 89.75 116 GLY A O 1
ATOM 863 N N . GLY A 1 117 ? 5.066 -4.282 -5.627 1.00 90.25 117 GLY A N 1
ATOM 864 C CA . GLY A 1 117 ? 4.012 -5.286 -5.807 1.00 90.25 117 GLY A CA 1
ATOM 865 C C . GLY A 1 117 ? 4.132 -6.473 -4.847 1.00 90.25 117 GLY A C 1
ATOM 866 O O . GLY A 1 117 ? 3.148 -6.840 -4.202 1.00 90.25 117 GLY A O 1
ATOM 867 N N . VAL A 1 118 ? 5.336 -7.029 -4.679 1.00 92.94 118 VAL A N 1
ATOM 868 C CA . VAL A 1 118 ? 5.602 -8.088 -3.685 1.00 92.94 118 VAL A CA 1
ATOM 869 C C . VAL A 1 118 ? 5.330 -7.585 -2.267 1.00 92.94 118 VAL A C 1
ATOM 871 O O . VAL A 1 118 ? 4.679 -8.277 -1.482 1.00 92.94 118 VAL A O 1
ATOM 874 N N . ALA A 1 119 ? 5.763 -6.365 -1.942 1.00 92.81 119 ALA A N 1
ATOM 875 C CA . ALA A 1 119 ? 5.518 -5.761 -0.636 1.00 92.81 119 ALA A CA 1
ATOM 876 C C . ALA A 1 119 ? 4.014 -5.612 -0.336 1.00 92.81 119 ALA A C 1
ATOM 878 O O . ALA A 1 119 ? 3.589 -5.892 0.785 1.00 92.81 119 ALA A O 1
ATOM 879 N N . LEU A 1 120 ? 3.187 -5.264 -1.333 1.00 90.81 120 LEU A N 1
ATOM 880 C CA . LEU A 1 120 ? 1.724 -5.237 -1.185 1.00 90.81 120 LEU A CA 1
ATOM 881 C C . LEU A 1 120 ? 1.129 -6.627 -0.912 1.00 90.81 120 LEU A C 1
ATOM 883 O O . LEU A 1 120 ? 0.190 -6.738 -0.123 1.00 90.81 120 LEU A O 1
ATOM 887 N N . LEU A 1 121 ? 1.670 -7.692 -1.510 1.00 92.44 121 LEU A N 1
ATOM 888 C CA . LEU A 1 121 ? 1.224 -9.062 -1.225 1.00 92.44 121 LEU A CA 1
ATOM 889 C C . LEU A 1 121 ? 1.597 -9.502 0.195 1.00 92.44 121 LEU A C 1
ATOM 891 O O . LEU A 1 121 ? 0.781 -10.112 0.887 1.00 92.44 121 LEU A O 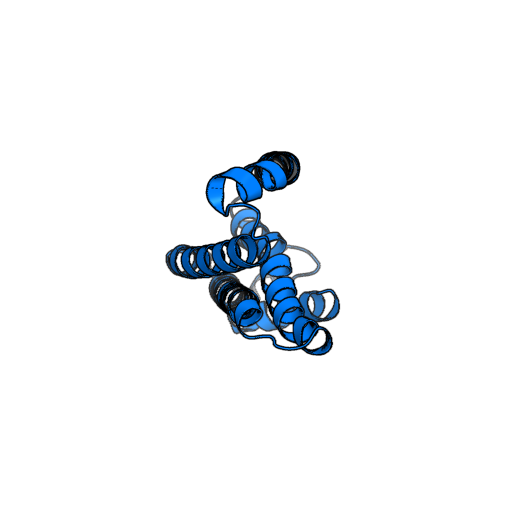1
ATOM 895 N N . ILE A 1 122 ? 2.798 -9.145 0.657 1.00 92.75 122 ILE A N 1
ATOM 896 C CA . ILE A 1 122 ? 3.213 -9.367 2.048 1.00 92.75 122 ILE A CA 1
ATOM 897 C C . ILE A 1 122 ? 2.280 -8.597 2.989 1.00 92.75 122 ILE A C 1
ATOM 899 O O . ILE A 1 122 ? 1.764 -9.170 3.951 1.00 92.75 122 ILE A O 1
ATOM 903 N N . ALA A 1 123 ? 1.987 -7.332 2.677 1.00 89.31 123 ALA A N 1
ATOM 904 C CA . ALA A 1 123 ? 1.045 -6.517 3.435 1.00 89.31 123 ALA A CA 1
ATOM 905 C C . ALA A 1 123 ? -0.359 -7.138 3.471 1.00 89.31 123 ALA A C 1
ATOM 907 O O . ALA A 1 123 ? -0.979 -7.141 4.530 1.00 89.31 123 ALA A O 1
ATOM 908 N N . ALA A 1 124 ? -0.844 -7.732 2.374 1.00 89.50 124 ALA A N 1
ATOM 909 C CA . ALA A 1 124 ? -2.113 -8.460 2.359 1.00 89.50 124 ALA A CA 1
ATOM 910 C C . ALA A 1 124 ? -2.102 -9.653 3.331 1.00 89.50 124 ALA A C 1
ATOM 912 O O . ALA A 1 124 ? -3.059 -9.857 4.083 1.00 89.50 124 ALA A O 1
ATOM 913 N N . GLY A 1 125 ? -1.002 -10.412 3.360 1.00 88.88 125 GLY A N 1
ATOM 914 C CA . GLY A 1 125 ? -0.804 -11.525 4.290 1.00 88.88 125 GLY A CA 1
ATOM 915 C C . GLY A 1 125 ? -0.774 -11.081 5.756 1.00 88.88 125 GLY A C 1
ATOM 916 O O . GLY A 1 125 ? -1.398 -11.718 6.608 1.00 88.88 125 GLY A O 1
ATOM 917 N N . LEU A 1 126 ? -0.107 -9.963 6.056 1.00 89.06 126 LEU A N 1
ATOM 918 C CA . LEU A 1 126 ? -0.088 -9.371 7.398 1.00 89.06 126 LEU A CA 1
ATOM 919 C C . LEU A 1 126 ? -1.458 -8.799 7.783 1.00 89.06 126 LEU A C 1
ATOM 921 O O . LEU A 1 126 ? -1.937 -9.046 8.888 1.00 89.06 126 LEU A O 1
ATOM 925 N N . ALA A 1 127 ? -2.130 -8.098 6.871 1.00 84.38 127 ALA A N 1
ATOM 926 C CA . ALA A 1 127 ? -3.456 -7.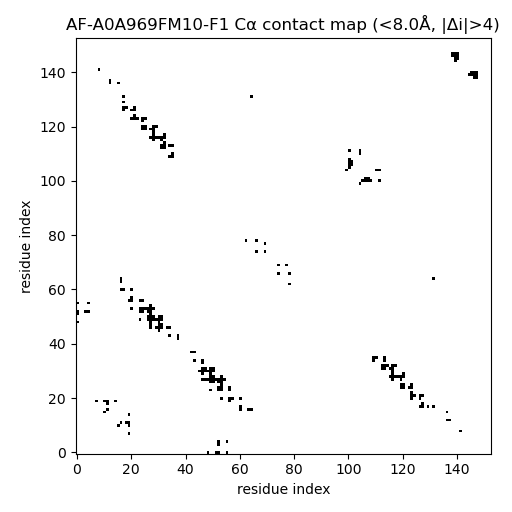533 7.099 1.00 84.38 127 ALA A CA 1
ATOM 927 C C . ALA A 1 127 ? -4.506 -8.620 7.385 1.00 84.38 127 ALA A C 1
ATOM 929 O O . ALA A 1 127 ? -5.416 -8.415 8.188 1.00 84.38 127 ALA A O 1
ATOM 930 N N . ALA A 1 128 ? -4.348 -9.816 6.809 1.00 83.88 128 ALA A N 1
ATOM 931 C CA . ALA A 1 128 ? -5.197 -10.965 7.119 1.00 83.88 128 ALA A CA 1
ATOM 932 C C . ALA A 1 128 ? -5.058 -11.450 8.577 1.00 83.88 128 ALA A C 1
ATOM 934 O O . ALA A 1 128 ? -5.987 -12.062 9.109 1.00 83.88 128 ALA A O 1
ATOM 935 N N . ARG A 1 129 ? -3.929 -11.163 9.243 1.00 83.81 129 ARG A N 1
ATOM 936 C CA . ARG A 1 129 ? -3.696 -11.499 10.659 1.00 83.81 129 ARG A CA 1
ATOM 937 C C . ARG A 1 129 ? -4.330 -10.508 11.632 1.00 83.81 129 ARG A C 1
ATOM 939 O O . ARG A 1 129 ? -4.404 -10.819 12.819 1.00 83.81 129 ARG A O 1
ATOM 946 N N . ILE A 1 130 ? -4.812 -9.359 11.158 1.00 80.31 130 ILE A N 1
ATOM 947 C CA . ILE A 1 130 ? -5.458 -8.362 12.014 1.00 80.31 130 ILE A CA 1
ATOM 948 C C . ILE A 1 130 ? -6.751 -8.963 12.583 1.00 80.31 130 ILE A C 1
ATOM 950 O O . ILE A 1 130 ? -7.646 -9.402 11.845 1.00 80.31 130 ILE A O 1
ATOM 954 N N . ARG A 1 131 ? -6.835 -9.003 13.917 1.00 68.25 131 ARG A N 1
ATOM 955 C CA . ARG A 1 131 ? -8.070 -9.294 14.649 1.00 68.25 131 ARG A CA 1
ATOM 956 C C . ARG A 1 131 ? -8.810 -7.978 14.837 1.00 68.25 131 ARG A C 1
ATOM 958 O O . ARG A 1 131 ? -8.279 -7.052 15.436 1.00 68.25 131 ARG A O 1
ATOM 965 N N . LEU A 1 132 ? -10.006 -7.897 14.268 1.00 63.59 132 LEU A N 1
ATOM 966 C CA . LEU A 1 132 ? -10.946 -6.831 14.574 1.00 63.59 132 LEU A CA 1
ATOM 967 C C . LEU A 1 132 ? -11.883 -7.375 15.648 1.00 63.59 132 LEU A C 1
ATOM 969 O O . LEU A 1 132 ? -12.684 -8.258 15.357 1.00 63.59 132 LEU A O 1
ATOM 973 N N . ASP A 1 133 ? -11.777 -6.861 16.871 1.00 54.25 133 ASP A N 1
ATOM 974 C CA . ASP A 1 133 ? -12.689 -7.206 17.973 1.00 54.25 133 ASP A CA 1
ATOM 975 C C . ASP A 1 133 ? -13.979 -6.359 17.940 1.00 54.25 133 ASP A C 1
ATOM 977 O O . ASP A 1 133 ? -14.652 -6.170 18.951 1.00 54.25 133 ASP A O 1
ATOM 981 N N . THR A 1 134 ? -14.337 -5.801 16.780 1.00 50.81 134 THR A N 1
ATOM 982 C CA . THR A 1 134 ? -15.466 -4.875 16.662 1.00 50.81 134 THR A CA 1
ATOM 983 C C . THR A 1 134 ? -16.788 -5.634 16.458 1.00 50.81 134 THR A C 1
ATOM 985 O O . THR A 1 134 ? -16.911 -6.410 15.508 1.00 50.81 134 THR A O 1
ATOM 988 N N . PRO A 1 135 ? -17.811 -5.409 17.305 1.00 41.94 135 PRO A N 1
ATOM 989 C CA . PRO A 1 135 ? -19.149 -5.954 17.104 1.00 41.94 135 PRO A CA 1
ATOM 990 C C . PRO A 1 135 ? -19.776 -5.399 15.817 1.00 41.94 135 PRO A C 1
ATOM 992 O O . PRO A 1 135 ? -19.918 -4.190 15.668 1.00 41.94 135 PRO A O 1
ATOM 995 N N . ASN A 1 136 ? -20.185 -6.297 14.918 1.00 41.88 136 ASN A N 1
ATOM 996 C CA . ASN A 1 136 ? -21.098 -6.080 13.789 1.00 41.88 136 ASN A CA 1
ATOM 997 C C . ASN A 1 136 ? -20.887 -4.784 12.964 1.00 41.88 136 ASN A C 1
ATOM 999 O O . ASN A 1 136 ? -21.562 -3.771 13.157 1.00 41.88 136 ASN A O 1
ATOM 1003 N N . GLU A 1 137 ? -20.051 -4.883 11.928 1.00 47.81 137 GLU A N 1
ATOM 1004 C CA . GLU A 1 137 ? -19.856 -3.904 10.839 1.00 47.81 137 GLU A CA 1
ATOM 1005 C C . GLU A 1 137 ? -21.140 -3.454 10.103 1.00 47.81 137 GLU A C 1
ATOM 1007 O O . GLU A 1 137 ? -21.102 -2.514 9.312 1.00 47.81 137 GLU A O 1
ATOM 1012 N N . GLY A 1 138 ? -22.304 -4.052 10.385 1.00 39.81 138 GLY A N 1
ATOM 1013 C CA . GLY A 1 138 ? -23.611 -3.576 9.917 1.00 39.81 138 GLY A CA 1
ATOM 1014 C C . GLY A 1 138 ? -24.205 -2.394 10.701 1.00 39.81 138 GLY A C 1
ATOM 1015 O O . GLY A 1 138 ? -25.268 -1.885 10.313 1.00 39.81 138 GLY A O 1
ATOM 1016 N N . ALA A 1 139 ? -23.561 -1.976 11.797 1.00 41.19 139 ALA A N 1
ATOM 1017 C CA . ALA A 1 139 ? -24.102 -1.007 12.744 1.00 41.19 139 ALA A CA 1
ATOM 1018 C C . ALA A 1 139 ? -23.580 0.426 12.588 1.00 41.19 139 ALA A C 1
ATOM 1020 O O . ALA A 1 139 ? -24.077 1.267 13.313 1.00 41.19 139 ALA A O 1
ATOM 1021 N N . ILE A 1 140 ? -22.647 0.757 11.690 1.00 47.53 140 ILE A N 1
ATOM 1022 C CA . ILE A 1 140 ? -22.173 2.150 11.552 1.00 47.53 140 ILE A CA 1
ATOM 1023 C C . ILE A 1 140 ? -22.620 2.719 10.209 1.00 47.53 140 ILE A C 1
ATOM 1025 O O . ILE A 1 140 ? -22.352 2.150 9.149 1.00 47.53 140 ILE A O 1
ATOM 1029 N N . ASP A 1 141 ? -23.365 3.820 10.254 1.00 40.22 141 ASP A N 1
ATOM 1030 C CA . ASP A 1 141 ? -23.871 4.488 9.066 1.00 40.22 141 ASP A CA 1
ATOM 1031 C C . ASP A 1 141 ? -22.766 5.326 8.380 1.00 40.22 141 ASP A C 1
ATOM 1033 O O . ASP A 1 141 ? -22.150 6.199 8.993 1.00 40.22 141 ASP A O 1
ATOM 1037 N N . PRO A 1 142 ? -22.496 5.107 7.080 1.00 43.97 142 PRO A N 1
ATOM 1038 C CA . PRO A 1 142 ? -21.341 5.704 6.401 1.00 43.97 142 PRO A CA 1
ATOM 1039 C C . PRO A 1 142 ? -21.465 7.218 6.145 1.00 43.97 142 PRO A C 1
ATOM 1041 O O . PRO A 1 142 ? -20.543 7.809 5.592 1.00 43.97 142 PRO A O 1
ATOM 1044 N N . VAL A 1 143 ? -22.587 7.846 6.524 1.00 49.00 143 VAL A N 1
ATOM 1045 C CA . VAL A 1 143 ? -22.834 9.293 6.373 1.00 49.00 143 VAL A CA 1
ATOM 1046 C C . VAL A 1 143 ? -22.766 10.038 7.714 1.00 49.00 143 VAL A C 1
ATOM 1048 O O . VAL A 1 143 ? -22.354 11.193 7.728 1.00 49.00 143 VAL A O 1
ATOM 1051 N N . SER A 1 144 ? -23.114 9.402 8.843 1.00 43.47 144 SER A N 1
ATOM 1052 C CA . SER A 1 144 ? -23.118 10.058 10.164 1.00 43.47 144 SER A CA 1
ATOM 1053 C C . SER A 1 144 ? -22.028 9.562 11.117 1.00 43.47 144 SER A C 1
ATOM 1055 O O . SER A 1 144 ? -21.795 10.227 12.131 1.00 43.47 144 SER A O 1
ATOM 1057 N N . GLY A 1 145 ? -21.394 8.410 10.861 1.00 42.75 145 GLY A N 1
ATOM 1058 C CA . GLY A 1 145 ? -20.412 7.824 11.780 1.00 42.75 145 GLY A CA 1
ATOM 1059 C C . GLY A 1 145 ? -20.995 7.483 13.158 1.00 42.75 145 GLY A C 1
ATOM 1060 O O . GLY A 1 145 ? -20.259 7.466 14.148 1.00 42.75 145 GLY A O 1
ATOM 1061 N N . ARG A 1 146 ? -22.312 7.258 13.248 1.00 35.19 146 ARG A N 1
ATOM 1062 C CA . ARG A 1 146 ? -23.009 6.850 14.470 1.00 35.19 146 ARG A CA 1
ATOM 1063 C C . ARG A 1 146 ? -23.384 5.376 14.390 1.00 35.19 146 ARG A C 1
ATOM 1065 O O . ARG A 1 146 ? -23.600 4.799 13.328 1.00 35.19 146 ARG A O 1
ATOM 1072 N N . ALA A 1 147 ? -23.497 4.760 15.560 1.00 42.06 147 ALA A N 1
ATOM 1073 C CA . ALA A 1 147 ? -24.158 3.473 15.660 1.00 42.06 147 ALA A CA 1
ATOM 1074 C C . ALA A 1 147 ? -25.620 3.619 15.188 1.00 42.06 147 ALA A C 1
ATOM 1076 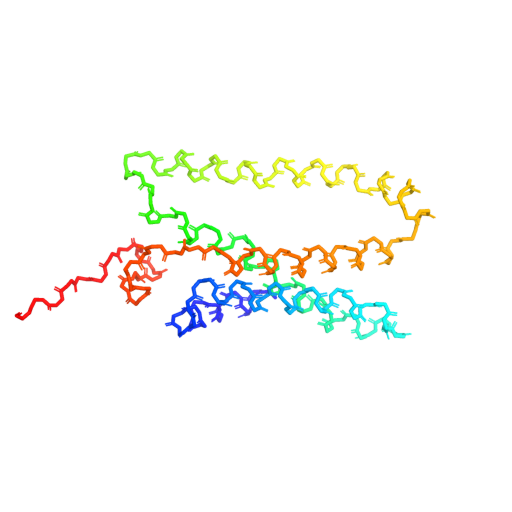O O . ALA A 1 147 ? -26.320 4.534 15.630 1.00 42.06 147 ALA A O 1
ATOM 1077 N N . LYS A 1 148 ? -26.092 2.719 14.316 1.00 42.16 148 LYS A N 1
ATOM 1078 C CA . LYS A 1 148 ? -27.505 2.538 13.990 1.00 42.16 148 LYS A CA 1
ATOM 1079 C C . LYS A 1 148 ? -28.249 2.424 15.317 1.00 42.16 148 LYS A C 1
ATOM 1081 O O . LYS A 1 148 ? -27.851 1.600 16.146 1.00 42.16 148 LYS A O 1
ATOM 1086 N N . PRO A 1 149 ? -29.300 3.228 15.535 1.00 38.81 1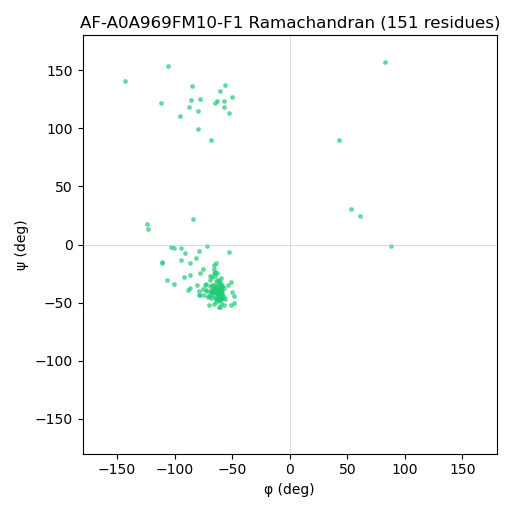49 PRO A N 1
ATOM 1087 C CA . PRO A 1 149 ? -30.059 3.148 16.766 1.00 38.81 149 PRO A CA 1
ATOM 1088 C C . PRO A 1 149 ? -30.565 1.716 16.914 1.00 38.81 149 PRO A C 1
ATOM 1090 O O . PRO A 1 149 ? -31.202 1.173 16.009 1.00 38.81 149 PRO A O 1
ATOM 1093 N N . SER A 1 150 ? -30.205 1.098 18.039 1.00 40.25 150 SER A N 1
ATOM 1094 C CA . SER A 1 150 ? -30.686 -0.221 18.426 1.00 40.25 150 SER A CA 1
ATOM 1095 C C . SER A 1 150 ? -32.210 -0.198 18.367 1.00 40.25 150 SER A C 1
ATOM 1097 O O . SER A 1 150 ? -32.856 0.536 19.120 1.00 40.25 150 SER A O 1
ATOM 1099 N N . ALA A 1 151 ? -32.784 -0.955 17.431 1.00 41.59 151 ALA A N 1
ATOM 1100 C CA . ALA A 1 151 ? -34.214 -1.198 17.388 1.00 41.59 151 ALA A CA 1
ATOM 1101 C C . ALA A 1 151 ? -34.553 -2.073 18.597 1.00 41.59 151 ALA A C 1
ATOM 1103 O O . ALA A 1 151 ? -34.478 -3.298 18.546 1.00 41.59 151 ALA A O 1
ATOM 1104 N N . LYS A 1 152 ? -34.863 -1.408 19.709 1.00 35.59 152 LYS A N 1
ATOM 1105 C CA . LYS A 1 152 ? -35.418 -2.016 20.910 1.00 35.59 152 LYS A CA 1
ATOM 1106 C C . LYS A 1 152 ? -36.720 -2.726 20.512 1.00 35.59 152 LYS A C 1
ATOM 1108 O O . LYS A 1 152 ? -37.651 -2.071 20.041 1.00 35.59 152 LYS A O 1
ATOM 1113 N N . LYS A 1 153 ? -36.776 -4.042 20.688 1.00 34.66 153 LYS A N 1
ATOM 1114 C CA . LYS A 1 153 ? -38.017 -4.768 20.960 1.00 34.66 153 LYS A CA 1
ATOM 1115 C C . LYS A 1 153 ? -37.856 -5.435 22.310 1.00 34.66 153 LYS A C 1
ATOM 1117 O O . LYS A 1 153 ? -36.768 -6.009 22.528 1.00 34.66 153 LYS A O 1
#

Foldseek 3Di:
DVVVLVCLVVVCLVQNLLRQLLVLLLLQLVLLLCLVVDPDPVVNVSSVVSVVSNVSSVVPSVCVLVQVVDDPVCSVVVVVVVVCVVVVVVVVCVVCVCVCCCVVVVVPPSVVSNVVSVVSNVVSVVSNVDDRPDPDPNQADPPPRDGNPPPDD

Nearest PDB structures (foldseek):
  6e9n-assembly2_B  TM=7.533E-01  e=4.864E-01  Escherichia coli
  8wjh-assembly1_A  TM=6.971E-01  e=9.772E-01  Homo sapiens
  6s1a-assembly1_B  TM=3.508E-01  e=8.326E+00  Pseudomonas putida KT2440